Protein AF-A0A973YJX9-F1 (afdb_monomer_lite)

Radius of gyration: 11.95 Å; chains: 1; bounding box: 27×20×29 Å

Secondary structure (DSSP, 8-state):
-HHHHHHHHHHHHHHTT----S--EETTEE--HHHHHHHHHHTT-GGG-

Structure (mmCIF, N/CA/C/O backbone):
data_AF-A0A973YJX9-F1
#
_entry.id   AF-A0A973YJX9-F1
#
loop_
_atom_site.group_PDB
_atom_site.id
_atom_site.type_symbol
_atom_site.label_atom_id
_atom_site.label_alt_id
_atom_site.label_comp_id
_atom_site.label_asym_id
_atom_site.label_entity_id
_atom_site.label_seq_id
_atom_site.pdbx_PDB_ins_code
_atom_site.Cartn_x
_atom_site.Cartn_y
_atom_site.Cartn_z
_atom_site.occupancy
_atom_site.B_iso_or_equiv
_atom_site.auth_seq_id
_atom_site.auth_comp_id
_atom_site.auth_asym_id
_atom_site.auth_atom_id
_atom_site.pdbx_PDB_model_num
ATOM 1 N N . GLU A 1 1 ? -10.256 9.376 -5.588 1.00 88.12 1 GLU A N 1
ATOM 2 C CA . GLU A 1 1 ? -9.940 8.029 -6.120 1.00 88.12 1 GLU A CA 1
ATOM 3 C C . GLU A 1 1 ? -8.941 7.286 -5.242 1.00 88.12 1 GLU A C 1
ATOM 5 O O . GLU A 1 1 ? -9.290 6.221 -4.759 1.00 88.12 1 GLU A O 1
ATOM 10 N N . GLU A 1 2 ? -7.766 7.862 -4.954 1.00 92.00 2 GLU A N 1
ATOM 11 C CA . GLU A 1 2 ? -6.750 7.242 -4.080 1.00 92.00 2 GLU A CA 1
ATOM 12 C C . GLU A 1 2 ? -7.289 6.848 -2.693 1.00 92.00 2 GLU A C 1
ATOM 14 O O . GLU A 1 2 ? -7.159 5.698 -2.290 1.00 92.00 2 GLU A O 1
ATOM 19 N N . GLU A 1 3 ? -7.952 7.764 -1.981 1.00 93.06 3 GLU A N 1
ATOM 20 C CA . GLU A 1 3 ? -8.488 7.478 -0.641 1.00 93.06 3 GLU A CA 1
ATOM 21 C C . GLU A 1 3 ? -9.567 6.385 -0.664 1.00 93.06 3 GLU A C 1
ATOM 23 O O . GLU A 1 3 ? -9.522 5.446 0.127 1.00 93.06 3 GLU A O 1
ATOM 28 N N . ALA A 1 4 ? -10.493 6.453 -1.625 1.00 95.25 4 ALA A N 1
ATOM 29 C CA . ALA A 1 4 ? -11.539 5.447 -1.797 1.00 95.25 4 ALA A CA 1
ATOM 30 C C . ALA A 1 4 ? -10.951 4.057 -2.099 1.00 95.25 4 ALA A C 1
ATOM 32 O O . ALA A 1 4 ? -11.389 3.062 -1.519 1.00 95.25 4 ALA A O 1
ATOM 33 N N . PHE A 1 5 ? -9.920 3.993 -2.951 1.00 95.44 5 PHE A N 1
ATOM 34 C CA . PHE A 1 5 ? -9.177 2.763 -3.213 1.00 95.44 5 PHE A CA 1
ATOM 35 C C . PHE A 1 5 ? -8.543 2.221 -1.931 1.00 95.44 5 PHE A C 1
ATOM 37 O O . PHE A 1 5 ? -8.753 1.056 -1.599 1.00 95.44 5 PHE A O 1
ATOM 44 N N . LEU A 1 6 ? -7.830 3.061 -1.174 1.00 94.31 6 LEU A N 1
ATOM 45 C CA . LEU A 1 6 ? -7.177 2.642 0.066 1.00 94.31 6 LEU A CA 1
ATOM 46 C C . LEU A 1 6 ? -8.196 2.116 1.082 1.00 94.31 6 LEU A C 1
ATOM 48 O O . LEU A 1 6 ? -8.009 1.018 1.598 1.00 94.31 6 LEU A O 1
ATOM 52 N N . VAL A 1 7 ? -9.305 2.823 1.313 1.00 95.62 7 VAL A N 1
ATOM 53 C CA . VAL A 1 7 ? -10.380 2.361 2.211 1.00 95.62 7 VAL A CA 1
ATOM 54 C C . VAL A 1 7 ? -10.924 1.000 1.767 1.00 95.62 7 VAL A C 1
ATOM 56 O O . VAL A 1 7 ? -11.061 0.092 2.591 1.00 95.62 7 VAL A O 1
ATOM 59 N N . SER A 1 8 ? -11.187 0.828 0.468 1.00 96.81 8 SER A N 1
ATOM 60 C CA . SER A 1 8 ? -11.671 -0.448 -0.073 1.00 96.81 8 SER A CA 1
ATOM 61 C C . SER A 1 8 ? -10.652 -1.582 0.093 1.00 96.81 8 SER A C 1
ATOM 63 O O . SER A 1 8 ? -11.027 -2.689 0.479 1.00 96.81 8 SER A O 1
ATOM 65 N N . LEU A 1 9 ? -9.360 -1.295 -0.099 1.00 95.31 9 LEU A N 1
ATOM 66 C CA . LEU A 1 9 ? -8.264 -2.248 0.056 1.00 95.31 9 LEU A CA 1
ATOM 67 C C . LEU A 1 9 ? -8.094 -2.672 1.517 1.00 95.31 9 LEU A C 1
ATOM 69 O O . LEU A 1 9 ? -7.995 -3.863 1.802 1.00 95.31 9 LEU A O 1
ATOM 73 N N . TYR A 1 10 ? -8.098 -1.720 2.453 1.00 94.69 10 TYR A N 1
ATOM 74 C CA . TYR A 1 10 ? -8.018 -2.019 3.883 1.00 94.69 10 TYR A CA 1
ATOM 75 C C . TYR A 1 10 ? -9.195 -2.882 4.343 1.00 94.69 10 TYR A C 1
ATOM 77 O O . TYR A 1 10 ? -8.993 -3.833 5.102 1.00 94.69 10 TYR A O 1
ATOM 85 N N . LYS A 1 11 ? -10.407 -2.598 3.849 1.00 96.69 11 LYS A N 1
ATOM 86 C CA . LYS A 1 11 ? -11.590 -3.420 4.120 1.00 96.69 11 LYS A CA 1
ATOM 87 C C . LYS A 1 11 ? -11.430 -4.835 3.559 1.00 96.69 11 LYS A C 1
ATOM 89 O O . LYS A 1 11 ? -11.558 -5.792 4.310 1.00 96.69 11 LYS A O 1
ATOM 94 N N . PHE A 1 12 ? -11.062 -4.967 2.285 1.00 97.00 12 PHE A N 1
ATOM 95 C CA . PHE A 1 12 ? -10.834 -6.263 1.640 1.00 97.00 12 PHE A CA 1
ATOM 96 C C . PHE A 1 12 ? -9.799 -7.120 2.386 1.00 97.00 12 PHE A C 1
ATOM 98 O O . PHE A 1 12 ? -10.022 -8.302 2.646 1.00 97.00 12 PHE A O 1
ATOM 105 N N . MET A 1 13 ? -8.677 -6.515 2.778 1.00 96.81 13 MET A N 1
ATOM 106 C CA . MET A 1 13 ? -7.602 -7.195 3.505 1.00 96.81 13 MET A CA 1
ATOM 107 C C . MET A 1 13 ? -8.045 -7.649 4.899 1.00 96.81 13 MET A C 1
ATOM 109 O O . MET A 1 13 ? -7.674 -8.738 5.343 1.00 96.81 13 MET A O 1
ATOM 113 N N . LYS A 1 14 ? -8.874 -6.844 5.574 1.00 95.88 14 LYS A N 1
ATOM 114 C CA . LYS A 1 14 ? -9.489 -7.211 6.853 1.00 95.88 14 LYS A CA 1
ATOM 115 C C . LYS A 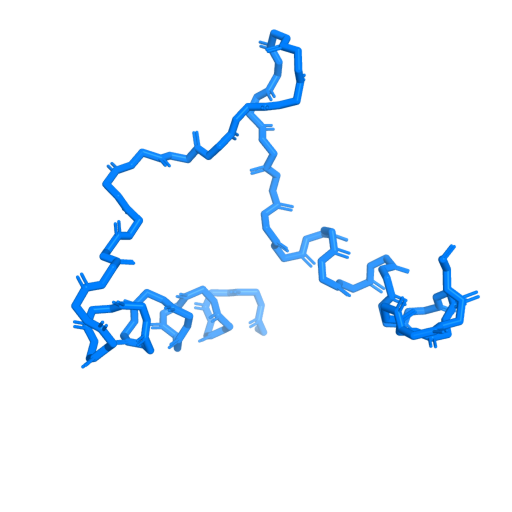1 14 ? -10.460 -8.383 6.692 1.00 95.88 14 LYS A C 1
ATOM 117 O O . LYS A 1 14 ? -10.371 -9.334 7.462 1.00 95.88 14 LYS A O 1
ATOM 122 N N . ASP A 1 15 ? -11.321 -8.345 5.677 1.00 97.62 15 ASP A N 1
ATOM 123 C CA . ASP A 1 15 ? -12.321 -9.389 5.411 1.00 97.62 15 ASP A CA 1
ATOM 124 C C . ASP A 1 15 ? -11.658 -10.732 5.036 1.00 97.62 15 ASP A C 1
ATOM 126 O O . ASP A 1 15 ? -12.157 -11.804 5.378 1.00 97.62 15 ASP A O 1
ATOM 130 N N . ARG A 1 16 ? -10.474 -10.693 4.406 1.00 97.12 16 ARG A N 1
ATOM 131 C CA . ARG A 1 16 ? -9.651 -11.878 4.098 1.00 97.12 16 ARG A CA 1
ATOM 132 C C . ARG A 1 16 ? -8.805 -12.380 5.284 1.00 97.12 16 ARG A C 1
ATOM 134 O O . ARG A 1 16 ? -8.058 -13.340 5.128 1.00 97.12 16 ARG A O 1
ATOM 141 N N . HIS A 1 17 ? -8.925 -11.780 6.468 1.00 95.19 17 HIS A N 1
ATOM 142 C CA . HIS A 1 17 ? -8.127 -12.109 7.662 1.00 95.19 17 HIS A CA 1
ATOM 143 C C . HIS A 1 17 ? -6.611 -11.870 7.500 1.00 95.19 17 HIS A C 1
ATOM 145 O O . HIS A 1 17 ? -5.802 -12.480 8.195 1.00 95.19 17 HIS A O 1
ATOM 151 N N . THR A 1 18 ? -6.210 -10.957 6.611 1.00 95.38 18 THR A N 1
ATOM 152 C CA . THR A 1 18 ? -4.807 -10.556 6.401 1.00 95.38 18 THR A CA 1
ATOM 153 C C . THR A 1 18 ? -4.683 -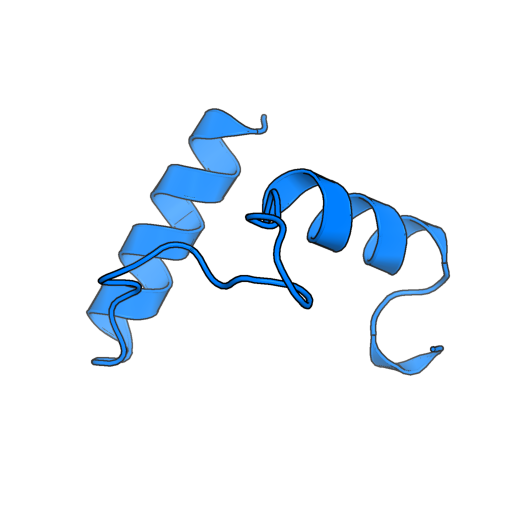9.027 6.422 1.00 95.38 18 THR A C 1
ATOM 155 O O . THR A 1 18 ? -4.406 -8.428 5.382 1.00 95.38 18 THR A O 1
ATOM 158 N N . PRO A 1 19 ? -4.950 -8.350 7.556 1.00 94.75 19 PRO A N 1
ATOM 159 C CA . PRO A 1 19 ? -4.968 -6.891 7.613 1.00 94.75 19 PRO A CA 1
ATOM 160 C C . PRO A 1 19 ? -3.583 -6.286 7.346 1.00 94.75 19 PRO A C 1
ATOM 162 O O . PRO A 1 19 ? -2.554 -6.820 7.755 1.00 94.75 19 PRO A O 1
ATOM 165 N N . ILE A 1 20 ? -3.554 -5.126 6.686 1.00 92.00 20 ILE A N 1
ATOM 166 C CA . ILE A 1 20 ? -2.323 -4.346 6.508 1.00 92.00 20 ILE A CA 1
ATOM 167 C C . ILE A 1 20 ? -2.070 -3.565 7.804 1.00 92.00 20 ILE A C 1
ATOM 169 O O . ILE A 1 20 ? -2.559 -2.452 7.969 1.00 92.00 20 ILE A O 1
ATOM 173 N N . GLU A 1 21 ? -1.324 -4.152 8.738 1.00 88.62 21 GLU A N 1
ATOM 174 C CA . GLU A 1 21 ? -0.982 -3.496 10.013 1.00 88.62 21 GLU A CA 1
ATOM 175 C C . GLU A 1 21 ? 0.064 -2.388 9.845 1.00 88.62 21 GLU A C 1
ATOM 177 O O . GLU A 1 21 ? 0.061 -1.390 10.563 1.00 88.62 21 GLU A O 1
ATOM 182 N N . ARG A 1 22 ? 0.984 -2.564 8.891 1.00 88.25 22 ARG A N 1
ATOM 183 C CA . ARG A 1 22 ? 2.067 -1.621 8.594 1.00 88.25 22 ARG A CA 1
ATOM 184 C C . ARG A 1 22 ? 2.203 -1.447 7.091 1.00 88.25 22 ARG A C 1
ATOM 186 O O . ARG A 1 22 ? 2.110 -2.420 6.345 1.00 88.25 22 ARG A O 1
ATOM 193 N N . ILE A 1 23 ? 2.452 -0.210 6.655 1.00 88.31 23 ILE A N 1
ATOM 194 C CA . ILE A 1 23 ? 2.724 0.075 5.245 1.00 88.31 23 ILE A CA 1
ATOM 195 C C . ILE A 1 23 ? 3.994 -0.689 4.835 1.00 88.31 23 ILE A C 1
ATOM 197 O O . ILE A 1 23 ? 5.030 -0.556 5.501 1.00 88.31 23 ILE A O 1
ATOM 201 N N . PRO A 1 24 ? 3.938 -1.499 3.766 1.00 89.06 24 PRO A N 1
ATOM 202 C CA . PRO A 1 24 ? 5.110 -2.201 3.274 1.00 89.06 24 PRO A CA 1
ATOM 203 C C . PRO A 1 24 ? 6.213 -1.225 2.849 1.00 89.06 24 PRO A C 1
ATOM 205 O O . PRO A 1 24 ? 5.967 -0.078 2.466 1.00 89.06 24 PRO A O 1
ATOM 208 N N . HIS A 1 25 ? 7.454 -1.692 2.935 1.00 92.25 25 HIS A N 1
ATOM 209 C CA . HIS A 1 25 ? 8.629 -0.936 2.520 1.00 92.25 25 HIS A CA 1
ATOM 210 C C . HIS A 1 25 ? 9.267 -1.618 1.311 1.00 92.25 25 HIS A C 1
ATOM 212 O O . HIS A 1 25 ? 9.347 -2.844 1.252 1.00 92.25 25 HIS A O 1
ATOM 218 N N . LEU A 1 26 ? 9.739 -0.818 0.358 1.00 90.50 26 LEU A N 1
ATOM 219 C CA . LEU A 1 26 ? 10.630 -1.249 -0.712 1.00 90.50 26 LEU A CA 1
ATOM 220 C C . LEU A 1 26 ? 12.030 -0.743 -0.364 1.00 90.50 26 LEU A C 1
ATOM 222 O O . LEU A 1 26 ? 12.317 0.454 -0.461 1.00 90.50 26 LEU A O 1
ATOM 226 N N . GLY A 1 27 ? 12.878 -1.649 0.122 1.00 91.50 27 GLY A N 1
ATOM 227 C CA . GLY A 1 27 ? 14.141 -1.277 0.753 1.00 91.50 27 GLY A CA 1
ATOM 228 C C . GLY A 1 27 ? 13.895 -0.403 1.986 1.00 91.50 27 GLY A C 1
ATOM 229 O O . GLY A 1 27 ? 13.179 -0.796 2.901 1.00 91.50 27 GLY A O 1
ATOM 230 N N . PHE A 1 28 ? 14.460 0.804 1.995 1.00 93.38 28 PHE A N 1
ATOM 231 C CA . PHE A 1 28 ? 14.336 1.765 3.099 1.00 93.38 28 PHE A CA 1
ATOM 232 C C . PHE A 1 28 ? 13.143 2.729 2.964 1.00 93.38 28 PHE A C 1
ATOM 234 O O . PHE A 1 28 ? 12.945 3.581 3.829 1.00 93.38 28 PHE A O 1
ATOM 241 N N . LYS A 1 29 ? 12.351 2.639 1.887 1.00 92.81 29 LYS A N 1
ATOM 242 C CA . LYS A 1 29 ? 11.275 3.597 1.596 1.00 92.81 29 LYS A CA 1
ATOM 243 C C . LYS A 1 29 ? 9.899 2.953 1.719 1.00 92.81 29 LYS A C 1
ATOM 245 O O . LYS A 1 29 ? 9.657 1.889 1.159 1.00 92.81 29 LYS A O 1
ATOM 250 N N . GLN A 1 30 ? 8.975 3.638 2.388 1.00 92.62 30 GLN A N 1
ATOM 251 C CA . GLN A 1 30 ? 7.563 3.251 2.395 1.00 92.62 30 GLN A CA 1
ATOM 252 C C . GLN A 1 30 ? 6.970 3.350 0.993 1.00 92.62 30 GLN A C 1
ATOM 254 O O . GLN A 1 30 ? 7.151 4.356 0.296 1.00 92.62 30 GLN A O 1
ATOM 259 N N . ILE A 1 31 ? 6.246 2.311 0.587 1.00 92.81 31 ILE A N 1
ATOM 260 C CA . ILE A 1 31 ? 5.574 2.310 -0.708 1.00 92.81 31 ILE A CA 1
ATOM 261 C C . ILE A 1 31 ? 4.181 2.917 -0.613 1.00 92.81 31 ILE A C 1
ATOM 263 O O . ILE A 1 31 ? 3.430 2.675 0.328 1.00 92.81 31 ILE A O 1
ATOM 267 N N . ASN A 1 32 ? 3.818 3.691 -1.634 1.00 92.88 32 ASN A N 1
ATOM 268 C CA . ASN A 1 32 ? 2.443 4.129 -1.826 1.00 92.88 32 ASN A CA 1
ATOM 269 C C . ASN A 1 32 ? 1.714 3.059 -2.657 1.00 92.88 32 ASN A C 1
ATOM 271 O O . ASN A 1 32 ? 2.022 2.859 -3.835 1.00 92.88 32 ASN A O 1
ATOM 275 N N . LEU A 1 33 ? 0.763 2.372 -2.018 1.00 93.75 33 LEU A N 1
ATOM 276 C CA . LEU A 1 33 ? 0.014 1.255 -2.600 1.00 93.75 33 LEU A CA 1
ATOM 277 C C . LEU A 1 33 ? -0.790 1.669 -3.840 1.00 93.75 33 LEU A C 1
ATOM 279 O O . LEU A 1 33 ? -0.816 0.937 -4.825 1.00 93.75 33 LEU A O 1
ATOM 283 N N . TRP A 1 34 ? -1.388 2.862 -3.823 1.00 94.38 34 TRP A N 1
ATOM 284 C CA . TRP A 1 34 ? -2.153 3.386 -4.953 1.00 94.38 34 TRP A CA 1
ATOM 285 C C . TRP A 1 34 ? -1.274 3.634 -6.180 1.00 94.38 34 TRP A C 1
ATOM 287 O O . TRP A 1 34 ? -1.610 3.223 -7.290 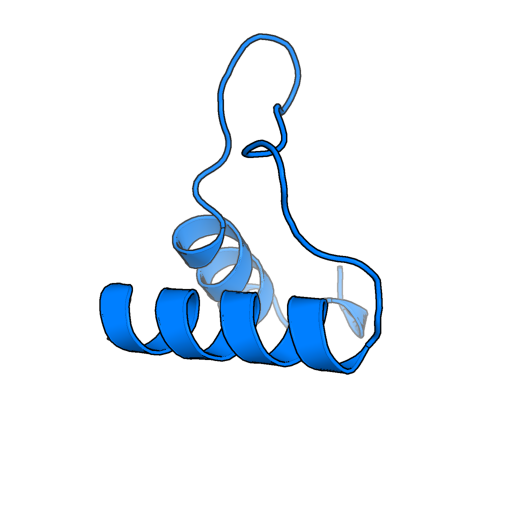1.00 94.38 34 TRP A O 1
ATOM 297 N N . LYS A 1 35 ? -0.109 4.256 -5.982 1.00 93.69 35 LYS A N 1
ATOM 298 C CA . LYS A 1 35 ? 0.836 4.533 -7.070 1.00 93.69 35 LYS A CA 1
ATOM 299 C C . LYS A 1 35 ? 1.330 3.253 -7.728 1.00 93.69 35 LYS A C 1
ATOM 301 O O . LYS A 1 35 ? 1.435 3.218 -8.949 1.00 93.69 35 LYS A O 1
ATOM 306 N N . ILE A 1 36 ? 1.603 2.212 -6.941 1.00 93.00 36 ILE A N 1
ATOM 307 C CA . ILE A 1 36 ? 2.001 0.907 -7.481 1.00 93.00 36 ILE A CA 1
ATOM 308 C C . ILE A 1 36 ? 0.846 0.277 -8.253 1.00 93.00 36 ILE A C 1
ATOM 310 O O . ILE A 1 36 ? 1.049 -0.129 -9.391 1.00 93.00 36 ILE A O 1
ATOM 314 N N . TYR A 1 37 ? -0.360 0.257 -7.680 1.00 93.81 37 TYR A N 1
ATOM 315 C CA . TYR A 1 37 ? -1.544 -0.281 -8.350 1.00 93.81 37 TYR A CA 1
ATOM 316 C C . TYR A 1 37 ? -1.758 0.366 -9.728 1.00 93.81 37 TYR A C 1
ATOM 318 O O . TYR A 1 37 ? -1.853 -0.334 -10.733 1.00 93.81 37 TYR A O 1
ATOM 326 N N . LYS A 1 38 ? -1.721 1.702 -9.805 1.00 94.38 38 LYS A N 1
ATOM 327 C CA . LYS A 1 38 ? -1.873 2.434 -11.074 1.00 94.38 38 LYS A CA 1
ATOM 328 C C . LYS A 1 38 ? -0.703 2.252 -12.034 1.00 94.38 38 LYS A C 1
ATOM 330 O O . LYS A 1 38 ? -0.916 2.240 -13.244 1.00 94.38 38 LYS A O 1
ATOM 335 N N . ALA A 1 39 ? 0.522 2.128 -11.524 1.00 93.62 39 ALA A N 1
ATOM 336 C CA . ALA A 1 39 ? 1.683 1.855 -12.363 1.00 93.62 39 ALA A CA 1
ATOM 337 C C . ALA A 1 39 ? 1.573 0.472 -13.020 1.00 93.62 39 ALA A C 1
ATOM 339 O O . ALA A 1 39 ? 1.742 0.368 -14.229 1.00 93.62 39 ALA A O 1
ATOM 340 N N . VAL A 1 40 ? 1.225 -0.559 -12.246 1.00 94.00 40 VAL A N 1
ATOM 341 C CA . VAL A 1 40 ? 1.037 -1.929 -12.744 1.00 94.00 40 VAL A CA 1
ATOM 342 C C . VAL A 1 40 ? -0.134 -1.995 -13.724 1.00 94.00 40 VAL A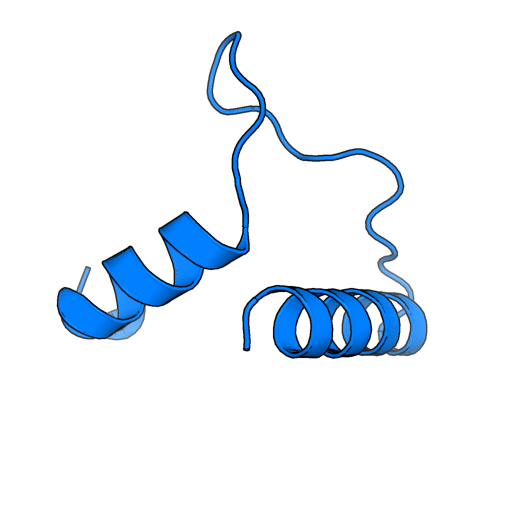 C 1
ATOM 344 O O . VAL A 1 40 ? 0.022 -2.533 -14.813 1.00 94.00 40 VAL A O 1
ATOM 347 N N . GLU A 1 41 ? -1.272 -1.373 -13.407 1.00 91.94 41 GLU A N 1
ATOM 348 C CA . GLU A 1 41 ? -2.426 -1.284 -14.315 1.00 91.94 41 GLU A CA 1
ATOM 349 C C . GLU A 1 41 ? -2.042 -0.666 -15.671 1.00 91.94 41 GLU A C 1
ATOM 351 O O . GLU A 1 41 ? -2.393 -1.199 -16.721 1.00 91.94 41 GLU A O 1
ATOM 356 N N . LYS A 1 42 ? -1.242 0.410 -15.666 1.00 91.81 42 LYS A N 1
ATOM 357 C CA . LYS A 1 42 ? -0.761 1.062 -16.893 1.00 91.81 42 LYS A CA 1
ATOM 358 C C . LYS A 1 42 ? 0.222 0.202 -17.697 1.00 91.81 42 LYS A C 1
ATOM 360 O O . LYS A 1 42 ? 0.281 0.345 -18.915 1.00 91.81 42 LYS A O 1
ATOM 365 N N . LEU A 1 43 ? 1.009 -0.642 -17.034 1.00 92.06 43 LEU A N 1
ATOM 366 C CA . LEU A 1 43 ? 2.026 -1.486 -17.670 1.00 92.06 43 LEU A CA 1
ATOM 367 C C . LEU A 1 43 ? 1.468 -2.807 -18.226 1.00 92.06 43 LEU A C 1
ATOM 369 O O . LEU A 1 43 ? 2.229 -3.568 -18.810 1.00 92.06 43 LEU A O 1
ATOM 373 N N . GLY A 1 44 ? 0.159 -3.051 -18.102 1.00 89.81 44 GLY A N 1
ATOM 374 C CA . GLY A 1 44 ? -0.483 -4.281 -18.578 1.00 89.81 44 GLY A CA 1
ATOM 375 C C . GLY A 1 44 ? -1.048 -5.168 -17.468 1.00 89.81 44 GLY A C 1
ATOM 376 O O . GLY A 1 44 ? -1.320 -6.339 -17.703 1.00 89.81 44 GLY A O 1
ATOM 377 N N . ALA A 1 45 ? -1.256 -4.618 -16.270 1.00 89.00 45 ALA A N 1
ATOM 378 C CA . ALA A 1 45 ? -1.598 -5.368 -15.065 1.00 89.00 45 ALA A CA 1
ATOM 379 C C . ALA A 1 45 ? -0.493 -6.354 -14.644 1.00 89.00 45 ALA A C 1
ATOM 381 O O . ALA A 1 45 ? 0.571 -6.435 -15.250 1.00 89.00 45 ALA A O 1
ATOM 382 N N . TYR A 1 46 ? -0.722 -7.064 -13.540 1.00 86.00 46 TYR A N 1
ATOM 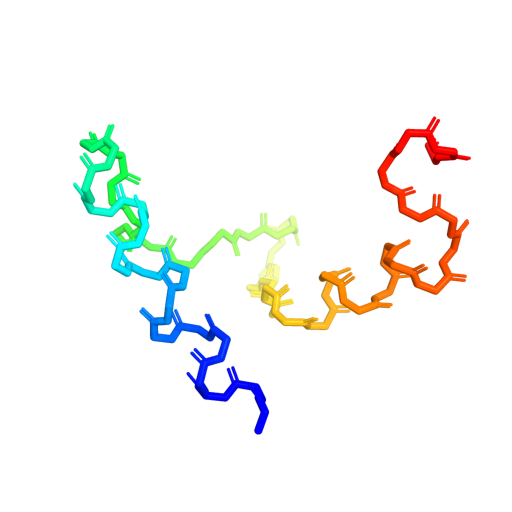383 C CA . TYR A 1 46 ? 0.295 -7.935 -12.951 1.00 86.00 46 TYR A CA 1
ATOM 384 C C . TYR A 1 46 ? 0.636 -9.142 -13.834 1.00 86.00 46 TYR A C 1
ATOM 386 O O . TYR A 1 46 ? 1.762 -9.602 -13.810 1.00 86.00 46 TYR A O 1
ATOM 394 N N . GLU A 1 47 ? -0.308 -9.650 -14.629 1.00 85.19 47 GLU A N 1
ATOM 395 C CA . GLU A 1 47 ? -0.085 -10.858 -15.439 1.00 85.19 47 GLU A CA 1
ATOM 396 C C . GLU A 1 47 ? 0.824 -10.630 -16.659 1.00 85.19 47 GLU A C 1
ATOM 398 O O . GLU A 1 47 ? 1.340 -11.594 -17.219 1.00 85.19 47 GLU A O 1
ATOM 403 N N . LEU A 1 48 ? 1.022 -9.374 -17.076 1.00 75.19 48 LEU A N 1
ATOM 404 C CA . LEU A 1 48 ? 1.880 -9.011 -18.211 1.00 75.19 48 LEU A CA 1
ATOM 405 C C . LEU A 1 48 ? 3.256 -8.461 -17.786 1.00 75.19 48 LEU A C 1
ATOM 407 O O . LEU A 1 48 ? 4.052 -8.114 -18.660 1.00 75.19 48 LEU A O 1
ATOM 411 N N . VAL A 1 49 ? 3.529 -8.369 -16.476 1.00 58.59 49 VAL A N 1
ATOM 412 C CA . V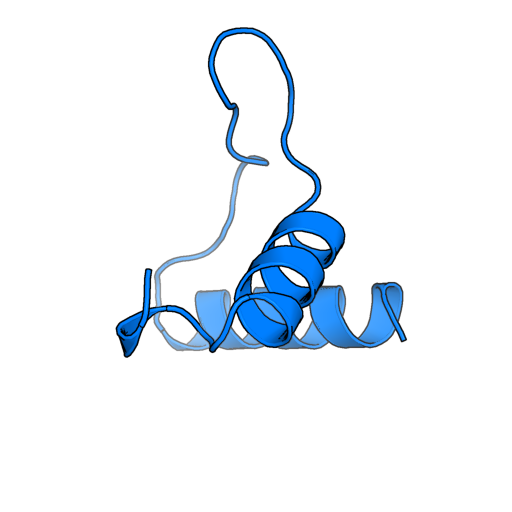AL A 1 49 ? 4.777 -7.852 -15.875 1.00 58.59 49 VAL A CA 1
ATOM 413 C C . VAL A 1 49 ? 5.509 -8.969 -15.145 1.00 58.59 49 VAL A C 1
ATOM 415 O O . VAL A 1 49 ? 6.729 -9.105 -15.383 1.00 58.59 49 VAL A O 1
#

Organism: NCBI:txid468512

Sequence (49 aa):
EEEAFLVSLYKFMKDRHTPIERIPHLGFKQINLWKIYKAVEKLGAYELV

pLDDT: mean 91.88, std 6.14, range [58.59, 97.62]

Foldseek 3Di:
DLVVVVVVVQVVCVVVVRGCPDQDADVPHGDRPSVVQVVCVVVVHPVND

InterPro domains:
  IPR001606 ARID DNA-binding domain [PF01388] (1-49)
  IPR001606 ARID DNA-binding domain [PS51011] (1-49)
  IPR036431 ARID DNA-binding domain superfamily [G3DSA:1.10.150.60] (1-49)
  IPR036431 ARID DNA-binding domain superfamily [SSF46774] (1-49)
  IPR051232 AT-rich Interactive Domain/SWI1 Chromatin Remodeling [PTHR13964] (1-49)